Protein AF-A0A2X2YPE4-F1 (afdb_monomer_lite)

Radius of gyration: 28.58 Å; chains: 1; bounding box: 52×36×74 Å

pLDDT: mean 87.62, std 14.33, range [38.53, 98.44]

Foldseek 3Di:
DDWDKDKDKDWFAAPVRLVVVCVVCVVVVWDKDWDQDPVNGGIIIITIDTDDVDPDPQPPVRPDVPPDDPQPPLQVVLALDFFQLCDPPQAPRGRNQWGWAAQDDPPQDDDVGTHPSLRTFTHGPRLSCCQVVVDPPDDNVSSNVSGVSRSVVSVVVCPVVVSDDD

Structure (mmCIF, N/CA/C/O backbone):
data_AF-A0A2X2YPE4-F1
#
_entry.id   AF-A0A2X2YPE4-F1
#
loop_
_atom_site.group_PDB
_atom_site.id
_atom_site.type_symbol
_atom_site.label_atom_id
_atom_site.label_alt_id
_atom_site.label_comp_id
_atom_site.label_asym_id
_atom_site.label_entity_id
_atom_site.label_seq_id
_atom_site.pdbx_PDB_ins_code
_atom_site.Cartn_x
_atom_site.Cartn_y
_atom_site.Cartn_z
_atom_site.occupancy
_atom_site.B_iso_or_equiv
_atom_site.auth_seq_id
_atom_site.auth_comp_id
_atom_site.auth_asym_id
_atom_site.auth_atom_id
_atom_site.pdbx_PDB_model_num
ATOM 1 N N . MET A 1 1 ? 3.629 -23.103 39.143 1.00 58.59 1 MET A N 1
ATOM 2 C CA . MET A 1 1 ? 3.148 -21.797 39.654 1.00 58.59 1 MET A CA 1
ATOM 3 C C . MET A 1 1 ? 1.780 -22.004 40.277 1.00 58.59 1 MET A C 1
ATOM 5 O O . MET A 1 1 ? 0.960 -22.674 39.662 1.00 58.59 1 MET A O 1
ATOM 9 N N . ALA A 1 2 ? 1.553 -21.493 41.488 1.00 65.12 2 ALA A N 1
ATOM 10 C CA . ALA A 1 2 ? 0.242 -21.554 42.133 1.00 65.12 2 ALA A CA 1
ATOM 11 C C . ALA A 1 2 ? -0.773 -20.715 41.338 1.00 65.12 2 ALA A C 1
ATOM 13 O O . ALA A 1 2 ? -0.456 -19.599 40.924 1.00 65.12 2 ALA A O 1
ATOM 14 N N . MET A 1 3 ? -1.972 -21.250 41.101 1.00 72.06 3 MET A N 1
ATOM 15 C CA . MET A 1 3 ? -3.043 -20.503 40.438 1.00 72.06 3 MET A CA 1
ATOM 16 C C . MET A 1 3 ? -3.530 -19.379 41.361 1.00 72.06 3 MET A C 1
ATOM 18 O O . MET A 1 3 ? -4.064 -19.652 42.436 1.00 72.06 3 MET A O 1
ATOM 22 N N . LYS A 1 4 ? -3.330 -18.121 40.950 1.00 82.81 4 LYS A N 1
ATOM 23 C CA . LYS A 1 4 ? -3.876 -16.939 41.630 1.00 82.81 4 LYS A CA 1
ATOM 24 C C . LYS A 1 4 ? -5.324 -16.719 41.193 1.00 82.81 4 LYS A C 1
ATOM 26 O O . LYS A 1 4 ? -5.677 -16.997 40.049 1.00 82.81 4 LYS A O 1
ATOM 31 N N . TYR A 1 5 ? -6.156 -16.232 42.106 1.00 84.38 5 TYR A N 1
ATOM 32 C CA . TYR A 1 5 ? -7.554 -15.901 41.839 1.00 84.38 5 TYR A CA 1
ATOM 33 C C . TYR A 1 5 ? -7.848 -14.500 42.355 1.00 84.38 5 TYR A C 1
ATOM 35 O O . TYR A 1 5 ? -7.484 -14.187 43.489 1.00 84.38 5 TYR A O 1
ATOM 43 N N . SER A 1 6 ? -8.579 -13.711 41.575 1.00 89.06 6 SER A N 1
ATOM 44 C CA . SER A 1 6 ? -9.094 -12.409 41.994 1.00 89.06 6 SER A CA 1
ATOM 45 C C . SER A 1 6 ? -10.562 -12.244 41.632 1.00 89.06 6 SER A C 1
ATOM 47 O O . SER A 1 6 ? -11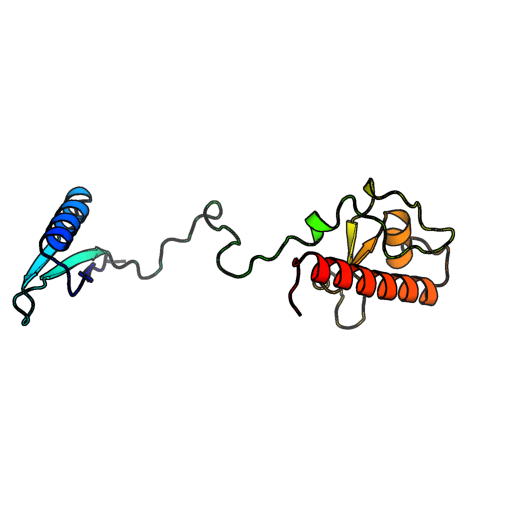.163 -13.079 40.950 1.00 89.06 6 SER A O 1
ATOM 49 N N . TYR A 1 7 ? -11.174 -11.202 42.185 1.00 90.94 7 TYR A N 1
ATOM 50 C CA . TYR A 1 7 ? -12.546 -10.845 41.871 1.00 90.94 7 TYR A CA 1
ATOM 51 C C . TYR A 1 7 ? -12.553 -9.804 40.755 1.00 90.94 7 TYR A C 1
ATOM 53 O O . TYR A 1 7 ? -11.937 -8.751 40.876 1.00 90.94 7 TYR A O 1
ATOM 61 N N . PHE A 1 8 ? -13.266 -10.108 39.675 1.00 92.69 8 PHE A N 1
ATOM 62 C CA . PHE A 1 8 ? -13.618 -9.138 38.649 1.00 92.69 8 PHE A CA 1
ATOM 63 C C . PHE A 1 8 ? -14.986 -8.544 38.975 1.00 92.69 8 PHE A C 1
ATOM 65 O O . PHE A 1 8 ? -15.924 -9.292 39.264 1.00 92.69 8 PHE A O 1
ATOM 72 N N . HIS A 1 9 ? -15.093 -7.218 38.935 1.00 94.19 9 HIS A N 1
ATOM 73 C CA . HIS A 1 9 ? -16.275 -6.484 39.372 1.00 94.19 9 HIS A CA 1
ATOM 74 C C . HIS A 1 9 ? -16.962 -5.807 38.184 1.00 94.19 9 HIS A C 1
ATOM 76 O O . HIS A 1 9 ? -16.350 -4.998 37.493 1.00 94.19 9 HIS A O 1
ATOM 82 N N . HIS A 1 10 ? -18.240 -6.117 37.980 1.00 91.94 10 HIS A N 1
ATOM 83 C CA . HIS A 1 10 ? -19.145 -5.338 37.134 1.00 91.94 10 HIS A CA 1
ATOM 84 C C . HIS A 1 10 ? -19.920 -4.394 38.044 1.00 91.94 10 HIS A C 1
ATOM 86 O O . HIS A 1 10 ? -20.692 -4.865 38.879 1.00 91.94 10 HIS A O 1
ATOM 92 N N . THR A 1 11 ? -19.669 -3.094 37.938 1.00 94.50 11 THR A N 1
ATOM 93 C CA . THR A 1 11 ? -20.331 -2.057 38.741 1.00 94.50 11 THR A CA 1
ATOM 94 C C . THR A 1 11 ? -21.619 -1.581 38.067 1.00 94.50 11 THR A C 1
ATOM 96 O O . THR A 1 11 ? -21.824 -1.828 36.881 1.00 94.50 11 THR A O 1
ATOM 99 N N . GLU A 1 12 ? -22.488 -0.914 38.833 1.00 93.50 12 GLU A N 1
ATOM 100 C CA . GLU A 1 12 ? -23.667 -0.187 38.321 1.00 93.50 12 GLU A CA 1
ATOM 101 C C . GLU A 1 12 ? -24.629 -1.019 37.442 1.00 93.50 12 GLU A C 1
ATOM 103 O O . GLU A 1 12 ? -25.265 -0.514 36.521 1.00 93.50 12 GLU A O 1
ATOM 108 N N . CYS A 1 13 ? -24.761 -2.320 37.716 1.00 92.06 13 CYS A N 1
ATOM 109 C CA . CYS A 1 13 ? -25.650 -3.199 36.960 1.00 92.06 13 CYS A CA 1
ATOM 110 C C . CYS A 1 13 ? -27.105 -3.048 37.419 1.00 92.06 13 CYS A C 1
ATOM 112 O O . CYS A 1 13 ? -27.391 -3.031 38.616 1.00 92.06 13 CYS A O 1
ATOM 114 N N . THR A 1 14 ? -28.048 -3.047 36.481 1.00 95.81 14 THR A N 1
ATOM 115 C CA . THR A 1 14 ? -29.477 -3.234 36.797 1.00 95.81 14 THR A CA 1
ATOM 116 C C . THR A 1 14 ? -29.740 -4.639 37.350 1.00 95.81 14 THR A C 1
ATOM 118 O O . THR A 1 14 ? -28.919 -5.546 37.187 1.00 95.81 14 THR A O 1
ATOM 121 N N . THR A 1 15 ? -30.898 -4.857 37.983 1.00 94.75 15 THR A N 1
ATOM 122 C CA . THR A 1 15 ? -31.285 -6.179 38.513 1.00 94.75 15 THR A CA 1
ATOM 123 C C . THR A 1 15 ? -31.239 -7.270 37.438 1.00 94.75 15 THR A C 1
ATOM 125 O O . THR A 1 15 ? -30.627 -8.314 37.662 1.00 94.75 15 THR A O 1
ATOM 128 N N . GLU A 1 16 ? -31.795 -7.006 36.251 1.00 95.62 16 GLU A N 1
ATOM 129 C CA . GLU A 1 16 ? -31.802 -7.958 35.130 1.00 95.62 16 GLU A CA 1
ATOM 130 C C . GLU A 1 16 ? -30.386 -8.263 34.623 1.00 95.62 16 GLU A C 1
ATOM 132 O O . GLU A 1 16 ? -30.020 -9.422 34.417 1.00 95.62 16 GLU A O 1
ATOM 137 N N . GLN A 1 17 ? -29.549 -7.230 34.470 1.00 94.50 17 GLN A N 1
ATOM 138 C CA . GLN A 1 17 ? -28.148 -7.404 34.079 1.00 94.50 17 GLN A CA 1
ATOM 139 C C . GLN A 1 17 ? -27.376 -8.210 35.124 1.00 94.50 17 GLN A C 1
ATOM 141 O O . GLN A 1 17 ? -26.600 -9.096 34.766 1.00 94.50 17 GLN A O 1
ATOM 146 N N . ALA A 1 18 ? -27.601 -7.937 36.410 1.00 94.56 18 ALA A N 1
ATOM 147 C CA . ALA A 1 18 ? -26.925 -8.630 37.494 1.00 94.56 18 ALA A CA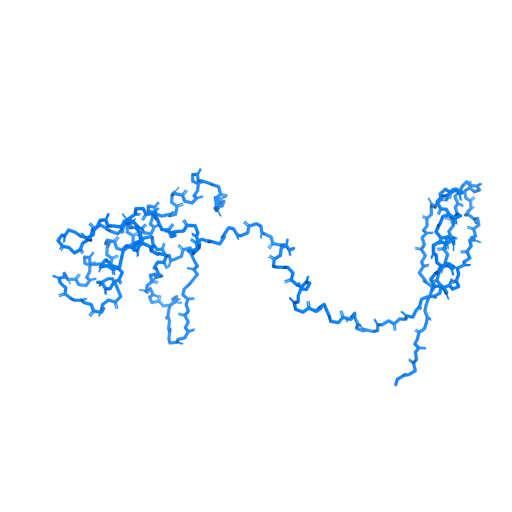 1
ATOM 148 C C . ALA A 1 18 ? -27.292 -10.121 37.537 1.00 94.56 18 ALA A C 1
ATOM 150 O O . ALA A 1 18 ? -26.419 -10.967 37.731 1.00 94.56 18 ALA A O 1
ATOM 151 N N . GLU A 1 19 ? -28.566 -10.455 37.327 1.00 95.69 19 GLU A N 1
ATOM 152 C CA . GLU A 1 19 ? -29.045 -11.840 37.273 1.00 95.69 19 GLU A CA 1
ATOM 153 C C . GLU A 1 19 ? -28.511 -12.584 36.055 1.00 95.69 19 GLU A C 1
ATOM 155 O O . GLU A 1 19 ? -27.994 -13.695 36.199 1.00 95.69 19 GLU A O 1
ATOM 160 N N . ARG A 1 20 ? -28.527 -11.942 34.883 1.00 96.69 20 ARG A N 1
ATOM 161 C CA . ARG A 1 20 ? -27.927 -12.498 33.668 1.00 96.69 20 ARG A CA 1
ATOM 162 C C . ARG A 1 20 ? -26.434 -12.768 33.844 1.00 96.69 20 ARG A C 1
ATOM 164 O O . ARG A 1 20 ? -25.969 -13.850 33.504 1.00 96.69 20 ARG A O 1
ATOM 171 N N . LEU A 1 21 ? -25.686 -11.817 34.406 1.00 96.25 21 LEU A N 1
ATOM 172 C CA . LEU A 1 21 ? -24.252 -11.981 34.658 1.00 96.25 21 LEU A CA 1
ATOM 173 C C . LEU A 1 21 ? -23.977 -13.135 35.625 1.00 96.25 21 LEU A C 1
ATOM 175 O O . LEU A 1 21 ? -23.068 -13.930 35.386 1.00 96.25 21 LEU A O 1
ATOM 179 N N . ILE A 1 22 ? -24.757 -13.253 36.703 1.00 96.06 22 ILE A N 1
ATOM 180 C CA . ILE A 1 22 ? -24.626 -14.371 37.643 1.00 96.06 22 ILE A CA 1
ATOM 181 C C . ILE A 1 22 ? -24.884 -15.703 36.937 1.00 96.06 22 ILE A C 1
ATOM 183 O O . ILE A 1 22 ? -24.062 -16.609 37.076 1.00 96.06 22 ILE A O 1
ATOM 187 N N . ALA A 1 23 ? -25.972 -15.813 36.171 1.00 95.12 23 ALA A N 1
ATOM 188 C CA . ALA A 1 23 ? -26.315 -17.029 35.439 1.00 95.12 23 ALA A CA 1
ATOM 189 C C . ALA A 1 23 ? -25.218 -17.413 34.431 1.00 95.12 23 ALA A C 1
ATOM 191 O O . ALA A 1 23 ? -24.773 -18.563 34.403 1.00 95.12 23 ALA A O 1
ATOM 192 N N . ASP A 1 24 ? -24.705 -16.443 33.671 1.00 96.19 24 ASP A N 1
ATOM 193 C CA . ASP A 1 24 ? -23.627 -16.654 32.703 1.00 96.19 24 ASP A CA 1
ATOM 194 C C . ASP A 1 24 ? -22.347 -17.155 33.383 1.00 96.19 24 ASP A C 1
ATOM 196 O O . ASP A 1 24 ? -21.743 -18.126 32.920 1.00 96.19 24 ASP A O 1
ATOM 200 N N . TYR A 1 25 ? -21.927 -16.549 34.497 1.00 95.38 25 TYR A N 1
ATOM 201 C CA . TYR A 1 25 ? -20.748 -17.015 35.233 1.00 95.38 25 TYR A CA 1
ATOM 202 C C . TYR A 1 25 ? -20.958 -18.403 35.843 1.00 95.38 25 TYR A C 1
ATOM 204 O O . TYR A 1 25 ? -20.077 -19.257 35.724 1.00 95.38 25 TYR A O 1
ATOM 212 N N . GLN A 1 26 ? -22.123 -18.657 36.440 1.00 93.06 26 GLN A N 1
ATOM 213 C CA . GLN A 1 26 ? -22.450 -19.955 37.031 1.00 93.06 26 GLN A CA 1
ATOM 214 C C . GLN A 1 26 ? -22.496 -21.069 35.979 1.00 93.06 26 GLN A C 1
ATOM 216 O O . GLN A 1 26 ? -21.955 -22.145 36.227 1.00 93.06 26 GLN A O 1
ATOM 221 N N . SER A 1 27 ? -23.030 -20.802 34.780 1.00 94.50 27 SER A N 1
ATOM 222 C CA . SER A 1 27 ? -23.035 -21.763 33.662 1.00 94.50 27 SER A CA 1
ATOM 223 C C . SER A 1 27 ? -21.625 -22.177 33.219 1.00 94.50 27 SER A C 1
ATOM 225 O O . SER A 1 27 ? -21.415 -23.288 32.739 1.00 94.50 27 SER A O 1
ATOM 227 N N . ARG A 1 28 ? -20.633 -21.302 33.435 1.00 93.19 28 ARG A N 1
ATOM 228 C CA . ARG A 1 28 ? -19.207 -21.536 33.154 1.00 93.19 28 ARG A CA 1
ATOM 229 C C . ARG A 1 28 ? -18.452 -22.120 34.356 1.00 93.19 28 ARG A C 1
ATOM 231 O O . ARG A 1 28 ? -17.227 -22.206 34.312 1.00 93.19 28 ARG A O 1
ATOM 238 N N . GLY A 1 29 ? -19.150 -22.469 35.441 1.00 91.94 29 GLY A N 1
ATOM 239 C CA . GLY A 1 29 ? -18.554 -22.976 36.681 1.00 91.94 29 GLY A CA 1
ATOM 240 C C . GLY A 1 29 ? -17.798 -21.918 37.497 1.00 91.94 29 GLY A C 1
ATOM 241 O O . GLY A 1 29 ? -17.010 -22.263 38.377 1.00 91.94 29 GLY A O 1
ATOM 242 N N . VAL A 1 30 ? -18.009 -20.628 37.219 1.00 92.88 30 VAL A N 1
ATOM 243 C CA . VAL A 1 30 ? -17.350 -19.518 37.917 1.00 92.88 30 VAL A CA 1
ATOM 244 C C . VAL A 1 30 ? -18.199 -19.069 39.103 1.00 92.88 30 VAL A C 1
ATOM 246 O O . VAL A 1 30 ? -19.390 -18.786 38.975 1.00 92.88 30 VAL A O 1
ATOM 249 N N . ARG A 1 31 ? -17.576 -18.934 40.279 1.00 92.62 31 ARG A N 1
ATOM 250 C CA . ARG A 1 31 ? -18.252 -18.416 41.475 1.00 92.62 31 ARG A CA 1
ATOM 251 C C . ARG A 1 31 ? -18.492 -16.911 41.335 1.00 92.62 31 ARG A C 1
ATOM 253 O O . ARG A 1 31 ? -17.541 -16.134 41.399 1.00 92.62 31 ARG A O 1
ATOM 260 N N . ALA A 1 32 ? -19.753 -16.509 41.215 1.00 95.06 32 ALA A N 1
ATOM 261 C CA . ALA A 1 32 ? -20.174 -15.111 41.164 1.00 95.06 32 ALA A CA 1
ATOM 262 C C . ALA A 1 32 ? -21.155 -14.767 42.296 1.00 95.06 32 ALA A C 1
ATOM 264 O O . ALA A 1 32 ? -21.905 -15.625 42.762 1.00 95.06 32 ALA A O 1
ATOM 265 N N . LYS A 1 33 ? -21.132 -13.511 42.749 1.00 95.12 33 LYS A N 1
ATOM 266 C CA . LYS A 1 33 ? -22.053 -12.946 43.750 1.00 95.12 33 LYS A CA 1
ATOM 267 C C . LYS A 1 33 ? -22.477 -11.535 43.340 1.00 95.12 33 LYS A C 1
ATOM 269 O O . LYS A 1 33 ? -21.668 -10.836 42.739 1.00 95.12 33 LYS A O 1
ATOM 274 N N . LYS A 1 34 ? -23.688 -11.102 43.705 1.00 94.31 34 LYS A N 1
ATOM 275 C CA . LYS A 1 34 ? -24.116 -9.694 43.611 1.00 94.31 34 LYS A CA 1
ATOM 276 C C . LYS A 1 34 ? -24.173 -9.043 44.991 1.00 94.31 34 LYS A C 1
ATOM 278 O O . LYS A 1 34 ? -24.480 -9.716 45.972 1.00 94.31 34 LYS A O 1
ATOM 283 N N . SER A 1 35 ? -23.892 -7.750 45.051 1.00 95.88 35 SER A N 1
ATOM 284 C CA . SER A 1 35 ? -24.092 -6.885 46.217 1.00 95.88 35 SER A CA 1
ATOM 285 C C . SER A 1 35 ? -24.816 -5.619 45.780 1.00 95.88 35 SER A C 1
ATOM 287 O O . SER A 1 35 ? -24.503 -5.091 44.716 1.00 95.88 35 SER A O 1
ATOM 289 N N . LEU A 1 36 ? -25.777 -5.152 46.572 1.00 95.88 36 LEU A N 1
ATOM 290 C CA . LEU A 1 36 ? -26.493 -3.910 46.291 1.00 95.88 36 LEU A CA 1
ATOM 291 C C . LEU A 1 36 ? -25.565 -2.715 46.546 1.00 95.88 36 LEU A C 1
ATOM 293 O O . LEU A 1 36 ? -24.821 -2.716 47.529 1.00 95.88 36 LEU A O 1
ATOM 297 N N . ASN A 1 37 ? -25.590 -1.729 45.655 1.00 92.56 37 ASN A N 1
ATOM 298 C CA . ASN A 1 37 ? -24.789 -0.519 45.778 1.00 92.56 37 ASN A CA 1
ATOM 299 C C . ASN A 1 37 ? -25.465 0.498 46.722 1.00 92.56 37 ASN A C 1
ATOM 301 O O . ASN A 1 37 ? -26.655 0.371 47.021 1.00 92.56 37 ASN A O 1
ATOM 305 N N . PRO A 1 38 ? -24.728 1.518 47.207 1.00 94.62 38 PRO A N 1
ATOM 306 C CA . PRO A 1 38 ? -25.276 2.535 48.113 1.00 94.62 38 PRO A CA 1
ATOM 307 C C . PRO A 1 38 ? -26.424 3.370 47.531 1.00 94.62 38 PRO A C 1
ATOM 309 O O . PRO A 1 38 ? -27.131 4.037 48.279 1.00 94.62 38 PRO A O 1
ATOM 312 N N . ASP A 1 39 ? -26.599 3.354 46.211 1.00 90.25 39 ASP A N 1
ATOM 313 C CA . ASP A 1 39 ? -27.704 4.014 45.514 1.00 90.25 39 ASP A CA 1
ATOM 314 C C . ASP A 1 39 ? -29.034 3.242 45.618 1.00 90.25 39 ASP A C 1
ATOM 316 O O . ASP A 1 39 ? -30.057 3.742 45.161 1.00 90.25 39 ASP A O 1
ATOM 320 N N . PHE A 1 40 ? -29.028 2.037 46.207 1.00 89.38 40 PHE A N 1
ATOM 321 C CA . PHE A 1 40 ? -30.168 1.121 46.357 1.00 89.38 40 PHE A CA 1
ATOM 322 C C . PHE A 1 40 ? -30.880 0.733 45.050 1.00 89.38 40 PHE A C 1
ATOM 324 O O . PHE A 1 40 ? -31.919 0.072 45.086 1.00 89.38 40 PHE A O 1
ATOM 331 N N . LEU A 1 41 ? -30.318 1.104 43.902 1.00 90.62 41 LEU A N 1
ATOM 332 C CA . LEU A 1 41 ? -30.890 0.875 42.578 1.00 90.62 41 LEU A CA 1
ATOM 333 C C . LEU A 1 41 ? -30.014 -0.057 41.751 1.00 90.62 41 LEU A C 1
ATOM 335 O O . LEU A 1 41 ? -30.532 -0.845 40.957 1.00 90.62 41 LEU A O 1
ATOM 339 N N . THR A 1 42 ? -28.696 0.012 41.937 1.00 94.12 42 THR A N 1
ATOM 340 C CA . THR A 1 42 ? -27.751 -0.757 41.137 1.00 94.12 42 THR A CA 1
ATOM 341 C C . THR A 1 42 ? -27.045 -1.832 41.952 1.00 94.12 42 THR A C 1
ATOM 343 O O . THR A 1 42 ? -26.979 -1.814 43.181 1.00 94.12 42 THR A O 1
ATOM 346 N N . TRP A 1 43 ? -26.515 -2.821 41.245 1.00 96.50 43 TRP A N 1
ATOM 347 C CA . TRP A 1 43 ? -25.820 -3.967 41.803 1.00 96.50 43 TRP A CA 1
ATOM 348 C C . TRP A 1 43 ? -24.376 -3.988 41.323 1.00 96.50 43 TRP A C 1
ATOM 350 O O . TRP A 1 43 ? -24.075 -3.664 40.176 1.00 96.50 43 TRP A O 1
ATOM 360 N N . THR A 1 44 ? -23.482 -4.461 42.182 1.00 96.44 44 THR A N 1
ATOM 361 C CA . THR A 1 44 ? -22.137 -4.875 41.791 1.00 96.44 44 THR A CA 1
ATOM 362 C C . THR A 1 44 ? -22.068 -6.395 41.734 1.00 96.44 44 THR A C 1
ATOM 364 O O . THR A 1 44 ? -22.280 -7.071 42.744 1.00 96.44 44 THR A O 1
ATOM 367 N N . VAL A 1 45 ? -21.741 -6.955 40.569 1.00 96.62 45 VAL A N 1
ATOM 368 C CA . VAL A 1 45 ? -21.513 -8.398 40.398 1.00 96.62 45 VAL A CA 1
ATOM 369 C C . VAL A 1 45 ? -20.019 -8.687 40.464 1.00 96.62 45 VAL A C 1
ATOM 371 O O . VAL A 1 45 ? -19.243 -8.183 39.662 1.00 96.62 45 VAL A O 1
ATOM 374 N N . SER A 1 46 ? -19.607 -9.522 41.416 1.00 96.00 46 SER A N 1
ATOM 375 C CA . SER A 1 46 ? -18.215 -9.935 41.614 1.00 96.00 46 SER A CA 1
ATOM 376 C C . SER A 1 46 ? -18.027 -11.399 41.220 1.00 96.00 46 SER A C 1
ATOM 378 O O . SER A 1 46 ? -18.600 -12.281 41.866 1.00 96.00 46 SER A O 1
ATOM 380 N N . ALA A 1 47 ? -17.201 -11.673 40.211 1.00 95.31 47 ALA A N 1
ATOM 381 C CA . ALA A 1 47 ? -16.881 -13.020 39.737 1.00 95.31 47 ALA A CA 1
ATOM 382 C C . ALA A 1 47 ? -15.446 -13.410 40.114 1.00 95.31 47 ALA A C 1
ATOM 384 O O . ALA A 1 47 ? -14.508 -12.671 39.829 1.00 95.31 47 ALA A O 1
ATOM 385 N N . LYS A 1 48 ? -15.263 -14.570 40.755 1.00 93.88 48 LYS A N 1
ATOM 386 C CA . LYS A 1 48 ? -13.945 -15.083 41.151 1.00 93.88 48 LYS A CA 1
ATOM 387 C C . LYS A 1 48 ? -13.282 -15.784 39.965 1.00 93.88 48 LYS A C 1
ATOM 389 O O . LYS A 1 48 ? -13.592 -16.940 39.685 1.00 93.88 48 LYS A O 1
ATOM 394 N N . LEU A 1 49 ? -12.373 -15.092 39.291 1.00 89.50 49 LEU A N 1
ATOM 395 C CA . LEU A 1 49 ? -11.678 -15.569 38.098 1.00 89.50 49 LEU A CA 1
ATOM 396 C C . LEU A 1 49 ? -10.226 -15.926 38.417 1.00 89.50 49 LEU A C 1
ATOM 398 O O . LEU A 1 49 ? -9.628 -15.407 39.358 1.00 89.50 49 LEU A O 1
ATOM 402 N N . GLN A 1 50 ? -9.666 -16.843 37.634 1.00 85.19 50 GLN A N 1
ATOM 403 C CA . GLN A 1 50 ? -8.243 -17.147 37.690 1.00 85.19 50 GLN A CA 1
ATOM 404 C C . GLN A 1 50 ? -7.457 -15.991 37.064 1.00 85.19 50 GLN A C 1
ATOM 406 O O . GLN A 1 50 ? -7.725 -15.596 35.929 1.00 85.19 50 GLN A O 1
ATOM 411 N N . GLU A 1 51 ? -6.460 -15.480 37.780 1.00 74.88 51 GLU A N 1
ATOM 412 C CA . GLU A 1 51 ? -5.524 -14.509 37.229 1.00 74.88 51 GLU A CA 1
ATOM 413 C C . GLU A 1 51 ? -4.525 -15.230 36.332 1.00 74.88 51 GLU A C 1
ATOM 415 O O . GLU A 1 51 ? -3.679 -16.007 36.786 1.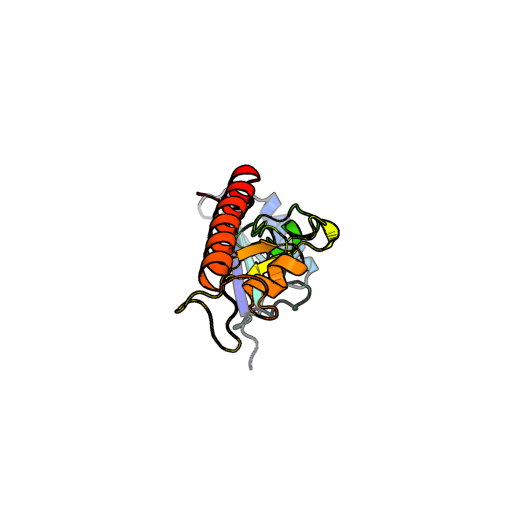00 74.88 51 GLU A O 1
ATOM 420 N N . CYS A 1 52 ? -4.611 -14.970 35.033 1.00 63.31 52 CYS A N 1
ATOM 421 C CA . CYS A 1 52 ? -3.536 -15.278 34.113 1.00 63.31 52 CYS A CA 1
ATOM 422 C C . CYS A 1 52 ? -2.575 -14.080 34.075 1.00 63.31 52 CYS A C 1
ATOM 424 O O . CYS A 1 52 ? -2.857 -13.057 33.463 1.00 63.31 52 CYS A O 1
ATOM 426 N N . GLU A 1 53 ? -1.418 -14.212 34.734 1.00 64.00 53 GLU A N 1
ATOM 427 C CA . GLU A 1 53 ? -0.353 -13.186 34.768 1.00 64.00 53 GLU A CA 1
ATOM 428 C C . GLU A 1 53 ? 0.089 -12.756 33.359 1.00 64.00 53 GLU A C 1
ATOM 430 O O . GLU A 1 53 ? 0.512 -11.625 33.128 1.00 64.00 53 GLU A O 1
ATOM 435 N N . ARG A 1 54 ? -0.052 -13.666 32.390 1.00 61.97 54 ARG A N 1
ATOM 436 C CA . ARG A 1 54 ? 0.052 -13.374 30.965 1.00 61.97 54 ARG A CA 1
ATOM 437 C C . ARG A 1 54 ? -1.233 -13.829 30.280 1.00 61.97 54 ARG A C 1
ATOM 439 O O . ARG A 1 54 ? -1.612 -14.989 30.466 1.00 61.97 54 ARG A O 1
ATOM 446 N N . PRO A 1 55 ? -1.880 -12.982 29.460 1.00 64.31 55 PRO A N 1
ATOM 447 C CA . PRO A 1 55 ? -3.009 -13.422 28.656 1.00 64.31 55 PRO A CA 1
ATOM 448 C C . PRO A 1 55 ? -2.581 -14.602 27.780 1.00 64.31 55 PRO A C 1
ATOM 450 O O . PRO A 1 55 ? -1.435 -14.667 27.318 1.00 64.31 55 PRO A O 1
ATOM 453 N N . ALA A 1 56 ? -3.497 -15.543 27.544 1.00 67.94 56 ALA A N 1
ATOM 454 C CA . ALA A 1 56 ? -3.240 -16.638 26.620 1.00 67.94 56 ALA A CA 1
ATOM 455 C C . ALA A 1 56 ? -2.789 -16.055 25.274 1.00 67.94 56 ALA A C 1
ATOM 457 O O . ALA A 1 56 ? -3.413 -15.137 24.735 1.00 67.94 56 ALA A O 1
ATOM 458 N N . ARG A 1 57 ? -1.675 -16.567 24.739 1.00 62.28 57 ARG A N 1
ATOM 459 C CA . ARG A 1 57 ? -1.157 -16.120 23.446 1.00 62.28 57 ARG A CA 1
ATOM 460 C C . ARG A 1 57 ? -2.265 -16.291 22.413 1.00 62.28 57 ARG A C 1
ATOM 462 O O . ARG A 1 57 ? -2.652 -17.422 22.133 1.00 62.28 57 ARG A O 1
ATOM 469 N N . THR A 1 58 ? -2.735 -15.190 21.824 1.00 69.44 58 THR A N 1
ATOM 470 C CA . THR A 1 58 ? -3.708 -15.247 20.730 1.00 69.44 58 THR A CA 1
ATOM 471 C C . THR A 1 58 ? -3.155 -16.181 19.650 1.00 69.44 58 THR A C 1
ATOM 473 O O . THR A 1 58 ? -2.064 -15.902 19.125 1.00 69.44 58 THR A O 1
ATOM 476 N N . PRO A 1 59 ? -3.839 -17.297 19.330 1.00 66.38 59 PRO A N 1
ATOM 477 C CA . PRO A 1 59 ? -3.372 -18.214 18.303 1.00 66.38 59 PRO A CA 1
ATOM 478 C C . PRO A 1 59 ? -3.165 -17.453 16.994 1.00 66.38 59 PRO A C 1
ATOM 480 O O . PRO A 1 59 ? -3.894 -16.506 16.693 1.00 66.38 59 PRO A O 1
ATOM 483 N N . ARG A 1 60 ? -2.163 -17.846 16.196 1.00 61.12 60 ARG A N 1
ATOM 484 C CA . ARG A 1 60 ? -1.838 -17.143 14.937 1.00 61.12 60 ARG A CA 1
ATOM 485 C C . ARG A 1 60 ? -3.034 -17.051 13.984 1.00 61.12 60 ARG A C 1
ATOM 487 O O . ARG A 1 60 ? -3.098 -16.101 13.216 1.00 61.12 60 ARG A O 1
ATOM 494 N N . THR A 1 61 ? -3.961 -18.000 14.070 1.00 62.09 61 THR A N 1
ATOM 495 C CA . THR A 1 61 ? -5.224 -18.049 13.322 1.00 62.09 61 THR A CA 1
ATOM 496 C C . THR A 1 61 ? -6.195 -16.930 13.702 1.00 62.09 61 THR A C 1
ATOM 498 O O . THR A 1 61 ? -6.886 -16.412 12.834 1.00 62.09 61 THR A O 1
ATOM 501 N N . PHE A 1 62 ? -6.206 -16.511 14.970 1.00 55.25 62 PHE A N 1
ATOM 502 C CA . PHE A 1 62 ? -7.070 -15.443 15.488 1.00 55.25 62 PHE A CA 1
ATOM 503 C C . PHE A 1 62 ? -6.384 -14.071 15.538 1.00 55.25 62 PHE A C 1
ATOM 505 O O . PHE A 1 62 ? -7.036 -13.060 15.789 1.00 55.25 62 PHE A O 1
ATOM 512 N N . ARG A 1 63 ? -5.078 -13.994 15.247 1.00 57.69 63 ARG A N 1
ATOM 513 C CA . ARG A 1 63 ? -4.395 -12.723 14.964 1.00 57.69 63 ARG A CA 1
ATOM 514 C C . ARG A 1 63 ? -4.791 -12.219 13.575 1.00 57.69 63 ARG A C 1
ATOM 516 O O . ARG A 1 63 ? -4.017 -12.305 12.622 1.00 57.69 63 ARG A O 1
ATOM 523 N N . GLN A 1 64 ? -5.987 -11.658 13.457 1.00 53.28 64 GLN A N 1
ATOM 524 C CA . GLN A 1 64 ? -6.288 -10.791 12.324 1.00 53.28 64 GLN A CA 1
ATOM 525 C C . GLN A 1 64 ? -5.391 -9.547 12.419 1.00 53.28 64 GLN A C 1
ATOM 527 O O . GLN A 1 64 ? -5.293 -8.928 13.477 1.00 53.28 64 GLN A O 1
ATOM 532 N N . LYS A 1 65 ? -4.744 -9.153 11.315 1.00 52.28 65 LYS A N 1
ATOM 533 C CA . LYS A 1 65 ? -3.970 -7.896 11.187 1.00 52.28 65 LYS A CA 1
ATOM 534 C C . LYS A 1 65 ? -4.868 -6.636 11.227 1.00 52.28 65 LYS A C 1
ATOM 536 O O . LYS A 1 65 ? -4.553 -5.649 10.579 1.00 52.28 65 LYS A O 1
ATOM 541 N N . GLY A 1 66 ? -6.026 -6.709 11.880 1.00 45.50 66 GLY A N 1
ATOM 542 C CA . GLY A 1 66 ? -7.163 -5.812 11.661 1.00 45.50 66 GLY A CA 1
ATOM 543 C C . GLY A 1 66 ? -7.532 -4.912 12.835 1.00 45.50 66 GLY A C 1
ATOM 544 O O . GLY A 1 66 ? -8.510 -4.187 12.729 1.00 45.50 66 GLY A O 1
ATOM 545 N N . TRP A 1 67 ? -6.777 -4.920 13.933 1.00 38.53 67 TRP A N 1
ATOM 546 C CA . TRP A 1 67 ? -6.984 -3.964 15.023 1.00 38.53 67 TRP A CA 1
ATOM 547 C C . TRP A 1 67 ? -5.867 -2.924 14.980 1.00 38.53 67 TRP A C 1
ATOM 549 O O . TRP A 1 67 ? -4.850 -3.054 15.655 1.00 38.53 67 TRP A O 1
ATOM 559 N N . GLY A 1 68 ? -6.047 -1.942 14.094 1.00 38.56 68 GLY A N 1
ATOM 560 C CA . GLY A 1 68 ? -5.136 -0.817 13.892 1.00 38.56 68 GLY A CA 1
ATOM 561 C C . GLY A 1 68 ? -4.812 -0.593 12.418 1.00 38.56 68 GLY A C 1
ATOM 562 O O . GLY A 1 68 ? -3.877 -1.186 11.893 1.00 38.56 68 GLY A O 1
ATOM 563 N N . VAL A 1 69 ? -5.563 0.321 11.797 1.00 38.75 69 VAL A N 1
ATOM 564 C CA . VAL A 1 69 ? -5.458 0.796 10.406 1.00 38.75 69 VAL A CA 1
ATOM 565 C C . VAL A 1 69 ? -6.020 -0.181 9.368 1.00 38.75 69 VAL A C 1
ATOM 567 O O . VAL A 1 69 ? -5.508 -1.277 9.148 1.00 38.75 69 VAL A O 1
ATOM 570 N N . SER A 1 70 ? -7.059 0.269 8.661 1.00 42.78 70 SER A N 1
ATOM 571 C CA . SER A 1 70 ? -7.454 -0.230 7.344 1.00 42.78 70 SER A CA 1
ATOM 572 C C . SER A 1 70 ? -6.310 0.013 6.352 1.00 42.78 70 SER A C 1
ATOM 574 O O . SER A 1 70 ? -6.362 0.916 5.523 1.00 42.78 70 SER A O 1
ATOM 576 N N . MET A 1 71 ? -5.221 -0.742 6.480 1.00 49.91 71 MET A N 1
ATOM 577 C CA . MET A 1 71 ? -4.105 -0.669 5.554 1.00 49.91 71 MET A CA 1
ATOM 578 C C . MET A 1 71 ? -4.514 -1.512 4.353 1.00 49.91 71 MET A C 1
ATOM 580 O O . MET A 1 71 ? -4.342 -2.737 4.353 1.00 49.91 71 MET A O 1
ATOM 584 N N . ALA A 1 72 ? -5.129 -0.873 3.356 1.00 60.62 72 ALA A N 1
ATOM 585 C CA . ALA A 1 72 ? -5.320 -1.507 2.065 1.00 60.62 72 ALA A CA 1
ATOM 586 C C . ALA A 1 72 ? -3.992 -2.154 1.667 1.00 60.62 72 ALA A C 1
ATOM 588 O O . ALA A 1 72 ? -2.930 -1.535 1.749 1.00 60.62 72 ALA A O 1
ATOM 589 N N . ASN A 1 73 ? -4.023 -3.438 1.318 1.00 83.56 73 ASN A N 1
ATOM 590 C CA . ASN A 1 73 ? -2.810 -4.124 0.912 1.00 83.56 73 ASN A CA 1
ATOM 591 C C . ASN A 1 73 ? -2.415 -3.567 -0.461 1.00 83.56 73 ASN A C 1
ATOM 593 O O . ASN A 1 73 ? -2.852 -4.100 -1.478 1.00 83.56 73 ASN A O 1
ATOM 597 N N . LEU A 1 74 ? -1.624 -2.487 -0.480 1.00 88.19 74 LEU A N 1
ATOM 598 C CA . LEU A 1 74 ? -1.250 -1.754 -1.695 1.00 88.19 74 LEU A CA 1
ATOM 599 C C . LEU A 1 74 ? -0.615 -2.686 -2.730 1.00 88.19 74 LEU A C 1
ATOM 601 O O . LEU A 1 74 ? -0.837 -2.543 -3.925 1.00 88.19 74 LEU A O 1
ATOM 605 N N . ARG A 1 75 ? 0.097 -3.726 -2.273 1.00 87.44 75 ARG A N 1
ATOM 606 C CA . ARG A 1 75 ? 0.665 -4.761 -3.151 1.00 87.44 75 ARG A CA 1
ATOM 607 C C . ARG A 1 75 ? -0.403 -5.570 -3.877 1.00 87.44 75 ARG A C 1
ATOM 609 O O . ARG A 1 75 ? -0.188 -5.942 -5.022 1.00 87.44 75 ARG A O 1
ATOM 616 N N . LYS A 1 76 ? -1.520 -5.885 -3.214 1.00 90.44 76 LYS A N 1
ATOM 617 C CA . LYS A 1 76 ? -2.673 -6.526 -3.863 1.00 90.44 76 LYS A CA 1
ATOM 618 C C . LYS A 1 76 ? -3.417 -5.532 -4.745 1.00 90.44 76 LYS A C 1
ATOM 620 O O . LYS A 1 76 ? -3.773 -5.898 -5.854 1.00 90.44 76 LYS A O 1
ATOM 625 N N . ALA A 1 77 ? -3.606 -4.302 -4.269 1.00 91.69 77 ALA A N 1
ATOM 626 C CA . ALA A 1 77 ? -4.304 -3.261 -5.014 1.00 91.69 77 ALA A CA 1
ATOM 627 C C . ALA A 1 77 ? -3.600 -2.927 -6.336 1.00 91.69 77 ALA A C 1
ATOM 629 O O . ALA A 1 77 ? -4.275 -2.695 -7.326 1.00 91.69 77 ALA A O 1
ATOM 630 N N . ALA A 1 78 ? -2.266 -2.955 -6.373 1.00 93.62 78 ALA A N 1
ATOM 631 C CA . ALA A 1 78 ? -1.463 -2.660 -7.559 1.00 93.62 78 ALA A CA 1
ATOM 632 C C . ALA A 1 78 ? -1.518 -3.726 -8.667 1.00 93.62 78 ALA A C 1
ATOM 634 O O . ALA A 1 78 ? -1.154 -3.427 -9.802 1.00 93.62 78 ALA A O 1
ATOM 635 N N . ARG A 1 79 ? -1.915 -4.969 -8.356 1.00 94.44 79 ARG A N 1
ATOM 636 C CA . ARG A 1 79 ? -1.932 -6.054 -9.349 1.00 94.44 79 ARG A CA 1
ATOM 637 C C . ARG A 1 79 ? -3.007 -5.808 -10.398 1.00 94.44 79 ARG A C 1
ATOM 639 O O . ARG A 1 79 ? -4.125 -5.449 -10.043 1.00 94.44 79 ARG A O 1
ATOM 646 N N . GLY A 1 80 ? -2.680 -6.049 -11.667 1.00 94.25 80 GLY A N 1
ATOM 647 C CA . GLY A 1 80 ? -3.642 -5.890 -12.761 1.00 94.25 80 GLY A CA 1
ATOM 648 C C . GLY A 1 80 ? -3.910 -4.434 -13.150 1.00 94.25 80 GLY A C 1
ATOM 649 O O . GLY A 1 80 ? -4.890 -4.163 -13.835 1.00 94.25 80 GLY A O 1
ATOM 650 N N . ARG A 1 81 ? -3.090 -3.481 -12.685 1.00 95.69 81 ARG A N 1
ATOM 651 C CA . ARG A 1 81 ? -3.253 -2.052 -12.986 1.00 95.69 81 ARG A CA 1
ATOM 652 C C . ARG A 1 81 ? -2.325 -1.583 -14.089 1.00 95.69 81 ARG A C 1
ATOM 654 O O . ARG A 1 81 ? -1.314 -2.203 -14.397 1.00 95.69 81 ARG A O 1
ATOM 661 N N . GLU A 1 82 ? -2.650 -0.441 -14.670 1.00 97.62 82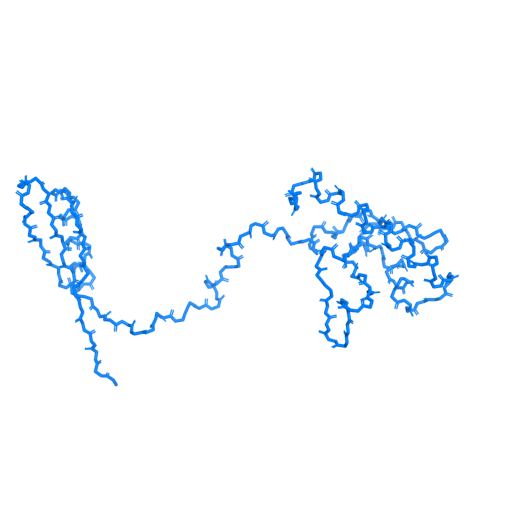 GLU A N 1
ATOM 662 C CA . GLU A 1 82 ? -1.808 0.187 -15.679 1.00 97.62 82 GLU A CA 1
ATOM 663 C C . GLU A 1 82 ? -0.442 0.596 -15.099 1.00 97.62 82 GLU A C 1
ATOM 665 O O . GLU A 1 82 ? -0.359 1.190 -14.018 1.00 97.62 82 GLU A O 1
ATOM 670 N N . CYS A 1 83 ? 0.630 0.309 -15.843 1.00 98.12 83 CYS A N 1
ATOM 671 C CA . CYS A 1 83 ? 1.986 0.733 -15.506 1.00 98.12 83 CYS A CA 1
ATOM 672 C C . CYS A 1 83 ? 2.068 2.265 -15.411 1.00 98.12 83 CYS A C 1
ATOM 674 O O . CYS A 1 83 ? 1.681 2.978 -16.339 1.00 98.12 83 CYS A O 1
ATOM 676 N N . GLN A 1 84 ? 2.609 2.770 -14.303 1.00 98.44 84 GLN A N 1
ATOM 677 C CA . GLN A 1 84 ? 2.814 4.202 -14.069 1.00 98.44 84 GLN A CA 1
ATOM 678 C C . GLN A 1 84 ? 4.247 4.659 -14.370 1.00 98.44 84 GLN A C 1
ATOM 680 O O . GLN A 1 84 ? 4.487 5.861 -14.462 1.00 98.44 84 GLN A O 1
ATOM 685 N N . VAL A 1 85 ? 5.179 3.720 -14.570 1.00 97.81 85 VAL A N 1
ATOM 686 C CA . VAL A 1 85 ? 6.582 3.994 -14.934 1.00 97.81 85 VAL A CA 1
ATOM 687 C C . VAL A 1 85 ? 6.727 4.371 -16.412 1.00 97.81 85 VAL A C 1
ATOM 689 O O . VAL A 1 85 ? 7.355 5.373 -16.720 1.00 97.81 85 VAL A O 1
ATOM 692 N N . ARG A 1 86 ? 6.107 3.605 -17.322 1.00 97.69 86 ARG A N 1
ATOM 693 C CA . ARG A 1 86 ? 5.932 3.949 -18.750 1.00 97.69 86 ARG A CA 1
ATOM 694 C C . ARG A 1 86 ? 7.210 4.365 -19.512 1.00 97.69 86 ARG A C 1
ATOM 696 O O . ARG A 1 86 ? 7.132 5.222 -20.385 1.00 97.69 86 ARG A O 1
ATOM 703 N N . ILE A 1 87 ? 8.356 3.730 -19.238 1.00 97.75 87 ILE A N 1
ATOM 704 C CA . ILE A 1 87 ? 9.607 3.977 -19.985 1.00 97.75 87 ILE A CA 1
ATOM 705 C C . ILE A 1 87 ? 9.381 3.671 -21.482 1.00 97.75 87 ILE A C 1
ATOM 707 O O . ILE A 1 87 ? 9.039 2.526 -21.809 1.00 97.75 87 ILE A O 1
ATOM 711 N N . PRO A 1 88 ? 9.563 4.641 -22.397 1.00 97.25 88 PRO A N 1
ATOM 712 C CA . PRO A 1 88 ? 9.404 4.429 -23.835 1.00 97.25 88 PRO A CA 1
ATOM 713 C C . PRO A 1 88 ? 10.330 3.328 -24.364 1.00 97.25 88 PRO A C 1
ATOM 715 O O . PRO A 1 88 ? 11.482 3.223 -23.955 1.00 97.25 88 PRO A O 1
ATOM 718 N N . GLY A 1 89 ? 9.817 2.472 -25.250 1.00 96.19 89 GLY A N 1
ATOM 719 C CA . GLY A 1 89 ? 10.564 1.339 -25.820 1.00 96.19 89 GLY A CA 1
ATOM 720 C C . GLY A 1 89 ? 10.751 0.134 -24.884 1.00 96.19 89 GLY A C 1
ATOM 721 O O . GLY A 1 89 ? 10.897 -0.980 -25.372 1.00 96.19 89 GLY A O 1
ATOM 722 N N . VAL A 1 90 ? 10.674 0.322 -23.562 1.00 97.56 90 VAL A N 1
ATOM 723 C CA . VAL A 1 90 ? 10.803 -0.756 -22.559 1.00 97.56 90 VAL A CA 1
ATOM 724 C C . VAL A 1 90 ? 9.443 -1.227 -22.042 1.00 97.56 90 VAL A C 1
ATOM 726 O O . VAL A 1 90 ? 9.245 -2.408 -21.756 1.00 97.56 90 VAL A O 1
ATOM 729 N N . CYS A 1 91 ? 8.493 -0.307 -21.873 1.00 97.88 91 CYS A N 1
ATOM 730 C CA . CYS A 1 91 ? 7.189 -0.612 -21.300 1.00 97.88 91 CYS A CA 1
ATOM 731 C C . CYS A 1 91 ? 6.389 -1.555 -22.207 1.00 97.88 91 CYS A C 1
ATOM 733 O O . CYS A 1 91 ? 6.055 -1.207 -23.335 1.00 97.88 91 CYS A O 1
ATOM 735 N N . ASN A 1 92 ? 6.003 -2.717 -21.679 1.00 97.06 92 ASN A N 1
ATOM 736 C CA . ASN A 1 92 ? 5.170 -3.678 -22.409 1.00 97.06 92 ASN A CA 1
ATOM 737 C C . ASN A 1 92 ? 3.668 -3.321 -22.437 1.00 97.06 92 ASN A C 1
ATOM 739 O O . ASN A 1 92 ? 2.900 -3.993 -23.115 1.00 97.06 92 ASN A O 1
ATOM 743 N N . GLY A 1 93 ? 3.233 -2.314 -21.668 1.00 96.25 93 GLY A N 1
ATOM 744 C CA . GLY A 1 93 ? 1.837 -1.868 -21.606 1.00 96.25 93 GLY A CA 1
ATOM 745 C C . GLY A 1 93 ? 0.824 -2.887 -21.063 1.00 96.25 93 GLY A C 1
ATOM 746 O O . GLY A 1 93 ? -0.363 -2.579 -21.041 1.00 96.25 93 GLY A O 1
ATOM 747 N N . ASN A 1 94 ? 1.250 -4.070 -20.606 1.00 96.94 94 ASN A N 1
ATOM 748 C CA . ASN A 1 94 ? 0.345 -5.128 -20.165 1.00 96.94 94 ASN A CA 1
ATOM 749 C C . ASN A 1 94 ? 0.050 -5.018 -18.652 1.00 96.94 94 ASN A C 1
ATOM 751 O O . ASN A 1 94 ? 0.923 -5.361 -17.839 1.00 96.94 94 ASN A O 1
ATOM 755 N N . PRO A 1 95 ? -1.171 -4.606 -18.249 1.00 96.62 95 PRO A N 1
ATOM 756 C CA . PRO A 1 95 ? -1.526 -4.416 -16.846 1.00 96.62 95 PRO A CA 1
ATOM 757 C C . PRO A 1 95 ? -1.538 -5.717 -16.034 1.00 96.62 95 PRO A C 1
ATOM 759 O O . PRO A 1 95 ? -1.322 -5.674 -14.823 1.00 96.62 95 PRO A O 1
ATOM 762 N N . GLU A 1 96 ? -1.725 -6.881 -16.663 1.00 96.75 96 GLU A N 1
ATOM 763 C CA . GLU A 1 96 ? -1.712 -8.180 -15.970 1.00 96.75 96 GLU A CA 1
ATOM 764 C C . GLU A 1 96 ? -0.347 -8.488 -15.344 1.00 96.75 96 GLU A C 1
ATOM 766 O O . GLU A 1 96 ? -0.256 -9.160 -14.316 1.00 96.75 96 GLU A O 1
ATOM 771 N N . THR A 1 97 ? 0.719 -7.946 -15.936 1.00 97.00 97 THR A N 1
ATOM 772 C CA . THR A 1 97 ? 2.091 -8.095 -15.436 1.00 97.00 97 THR A CA 1
ATOM 773 C C . THR A 1 97 ? 2.448 -7.073 -14.360 1.00 97.00 97 THR A C 1
ATOM 775 O O . THR A 1 97 ? 3.530 -7.148 -13.774 1.00 97.00 97 THR A O 1
ATOM 778 N N . SER A 1 98 ? 1.566 -6.105 -14.101 1.00 97.56 98 SER A N 1
ATOM 779 C CA . SER A 1 98 ? 1.857 -5.009 -13.192 1.00 97.56 98 SER A CA 1
ATOM 780 C C . SER A 1 98 ? 1.819 -5.433 -11.736 1.00 97.56 98 SER A C 1
ATOM 782 O O . SER A 1 98 ? 0.895 -6.102 -11.265 1.00 97.56 98 SER A O 1
ATOM 784 N N . VAL A 1 99 ? 2.825 -4.979 -10.999 1.00 96.81 99 VAL A N 1
ATOM 785 C CA . VAL A 1 99 ? 2.979 -5.194 -9.562 1.00 96.81 99 VAL A CA 1
ATOM 786 C C . VAL A 1 99 ? 3.441 -3.907 -8.883 1.00 96.81 99 VAL A C 1
ATOM 788 O O . VAL A 1 99 ? 3.876 -2.959 -9.533 1.00 96.81 99 VAL A O 1
ATOM 791 N N . LEU A 1 100 ? 3.355 -3.875 -7.552 1.00 96.56 100 LEU A N 1
ATOM 792 C CA . LEU A 1 100 ? 3.938 -2.794 -6.762 1.00 96.56 100 LEU A CA 1
ATOM 793 C C . LEU A 1 100 ? 5.460 -2.996 -6.663 1.00 96.56 100 LEU A C 1
ATOM 795 O O . LEU A 1 100 ? 5.914 -3.849 -5.893 1.00 96.56 100 LEU A O 1
ATOM 799 N N . ALA A 1 101 ? 6.216 -2.229 -7.446 1.00 95.56 101 ALA A N 1
ATOM 800 C CA . ALA A 1 101 ? 7.673 -2.244 -7.507 1.00 95.56 101 ALA A CA 1
ATOM 801 C C . ALA A 1 101 ? 8.268 -1.186 -6.568 1.00 95.56 101 ALA A C 1
ATOM 803 O O . ALA A 1 101 ? 7.971 0.002 -6.681 1.00 95.56 101 ALA A O 1
ATOM 804 N N . HIS A 1 102 ? 9.099 -1.616 -5.619 1.00 93.50 102 HIS A N 1
ATOM 805 C CA . HIS A 1 102 ? 9.690 -0.741 -4.602 1.00 93.50 102 HIS A CA 1
ATOM 806 C C . HIS A 1 102 ? 10.881 0.028 -5.161 1.00 93.50 102 HIS A C 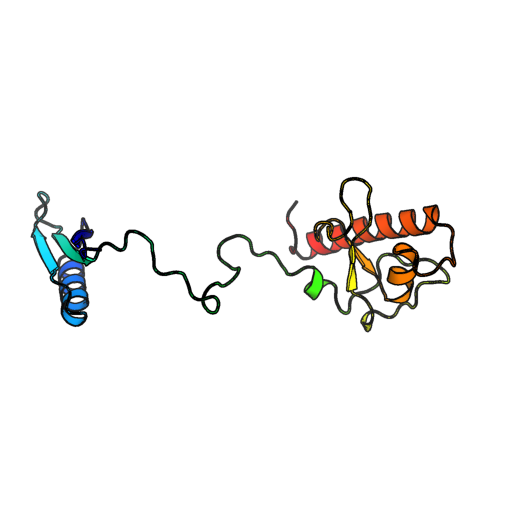1
ATOM 808 O O . HIS A 1 102 ? 11.786 -0.573 -5.734 1.00 93.50 102 HIS A O 1
ATOM 814 N N . ILE A 1 103 ? 10.912 1.344 -4.951 1.00 91.19 103 ILE A N 1
ATOM 815 C CA . ILE A 1 103 ? 12.001 2.183 -5.460 1.00 91.19 103 ILE A CA 1
ATOM 816 C C . ILE A 1 103 ? 13.202 2.088 -4.524 1.00 91.19 103 ILE A C 1
ATOM 818 O O . ILE A 1 103 ? 13.096 2.285 -3.311 1.00 91.19 103 ILE A O 1
ATOM 822 N N . ARG A 1 104 ? 14.370 1.807 -5.102 1.00 84.44 104 ARG A N 1
ATOM 823 C CA . ARG A 1 104 ? 15.645 1.752 -4.385 1.00 84.44 104 ARG A CA 1
ATOM 824 C C . ARG A 1 104 ? 16.216 3.160 -4.240 1.00 84.44 104 ARG A C 1
ATOM 826 O O . ARG A 1 104 ? 16.814 3.699 -5.166 1.00 84.44 104 ARG A O 1
ATOM 833 N N . ILE A 1 105 ? 16.015 3.756 -3.069 1.00 84.25 105 ILE A N 1
ATOM 834 C CA . ILE A 1 105 ? 16.560 5.067 -2.703 1.00 84.25 105 ILE A CA 1
ATOM 835 C C . ILE A 1 105 ? 17.578 4.870 -1.579 1.00 84.25 105 ILE A C 1
ATOM 837 O O . ILE A 1 105 ? 17.294 4.185 -0.592 1.00 84.25 105 ILE A O 1
ATOM 841 N N . ALA A 1 106 ? 18.758 5.480 -1.718 1.00 80.69 106 ALA A N 1
ATOM 842 C CA . ALA A 1 106 ? 19.792 5.453 -0.688 1.00 80.69 106 ALA A CA 1
ATOM 843 C C . ALA A 1 106 ? 19.220 5.899 0.671 1.00 80.69 106 ALA A C 1
ATOM 845 O O . ALA A 1 106 ? 18.492 6.886 0.753 1.00 80.69 106 ALA A O 1
ATOM 846 N N . GLY A 1 107 ? 19.508 5.137 1.728 1.00 81.25 107 GLY A N 1
ATOM 847 C CA . GLY A 1 107 ? 18.970 5.368 3.075 1.00 81.25 107 GLY A CA 1
ATOM 848 C C . GLY A 1 107 ? 17.605 4.725 3.356 1.00 81.25 107 GLY A C 1
ATOM 849 O O . GLY A 1 107 ? 17.253 4.563 4.520 1.00 81.25 107 GLY A O 1
ATOM 850 N N . LEU A 1 108 ? 16.863 4.290 2.329 1.00 76.56 108 LEU A N 1
ATOM 851 C CA . LEU A 1 108 ? 15.573 3.591 2.475 1.00 76.56 108 LEU A CA 1
ATOM 852 C C . LEU A 1 108 ? 15.614 2.128 2.001 1.00 76.56 108 LEU A C 1
ATOM 854 O O . LEU A 1 108 ? 14.672 1.373 2.248 1.00 76.56 108 LEU A O 1
ATOM 858 N N . CYS A 1 109 ? 16.691 1.717 1.326 1.00 73.44 109 CYS A N 1
ATOM 859 C CA . CYS A 1 109 ? 16.898 0.355 0.834 1.00 73.44 109 CYS A CA 1
ATOM 860 C C . CYS A 1 109 ? 18.278 -0.205 1.221 1.00 73.44 109 CYS A C 1
ATOM 862 O O . CYS A 1 109 ? 19.250 0.540 1.338 1.00 73.44 109 CYS A O 1
ATOM 864 N N . GLY A 1 110 ? 18.370 -1.531 1.367 1.00 71.62 110 GLY A N 1
ATOM 865 C CA . GLY A 1 110 ? 19.602 -2.264 1.679 1.00 71.62 110 GLY A CA 1
ATOM 866 C C . GLY A 1 110 ? 19.413 -3.778 1.537 1.00 71.62 110 GLY A C 1
ATOM 867 O O . GLY A 1 110 ? 18.316 -4.244 1.219 1.00 71.62 110 GLY A O 1
ATOM 868 N N . THR A 1 111 ? 20.462 -4.569 1.770 1.00 69.88 111 THR A N 1
ATOM 869 C CA . THR A 1 111 ? 20.375 -6.037 1.682 1.00 69.88 111 THR A CA 1
ATOM 870 C C . THR A 1 111 ? 19.362 -6.571 2.695 1.00 69.88 111 THR A C 1
ATOM 872 O O . THR A 1 111 ? 19.511 -6.379 3.897 1.00 69.88 111 THR A O 1
ATOM 875 N N . GLY A 1 112 ? 18.299 -7.214 2.206 1.00 71.88 112 GLY A N 1
ATOM 876 C CA . GLY A 1 112 ? 17.199 -7.707 3.042 1.00 71.88 112 GLY A CA 1
ATOM 877 C C . GLY A 1 112 ? 16.235 -6.626 3.556 1.00 71.88 112 GLY A C 1
ATOM 878 O O . GLY A 1 112 ? 15.267 -6.964 4.235 1.00 71.88 112 GLY A O 1
ATOM 879 N N . ILE A 1 113 ? 16.446 -5.350 3.211 1.00 78.50 113 ILE A N 1
ATOM 880 C CA . ILE A 1 113 ? 15.599 -4.230 3.635 1.00 78.50 113 ILE A CA 1
ATOM 881 C C . ILE A 1 113 ? 14.733 -3.787 2.462 1.00 78.50 113 ILE A C 1
ATOM 883 O O . ILE A 1 113 ? 15.202 -3.193 1.490 1.00 78.50 113 ILE A O 1
ATOM 887 N N . LYS A 1 114 ? 13.439 -4.082 2.581 1.00 75.38 114 LYS A N 1
ATOM 888 C CA . LYS A 1 114 ? 12.418 -3.657 1.631 1.00 75.38 114 LYS A CA 1
ATOM 889 C C . LYS A 1 114 ? 11.908 -2.258 2.012 1.00 75.38 114 LYS A C 1
ATOM 891 O O . LYS A 1 114 ? 11.450 -2.108 3.147 1.00 75.38 114 LYS A O 1
ATOM 896 N N . PRO A 1 115 ? 11.925 -1.276 1.090 1.00 83.62 115 PRO A N 1
ATOM 897 C CA . PRO A 1 115 ? 11.333 0.035 1.334 1.00 83.62 115 PRO A CA 1
ATOM 898 C C . PRO A 1 115 ? 9.847 -0.058 1.726 1.00 83.62 115 PRO A C 1
ATOM 900 O O . PRO A 1 115 ? 9.181 -1.049 1.395 1.00 83.62 115 PRO A O 1
ATOM 903 N N . PRO A 1 116 ? 9.291 0.960 2.404 1.00 87.88 116 PRO A N 1
ATOM 904 C CA . PRO A 1 116 ? 7.857 1.035 2.677 1.00 87.88 116 PRO A CA 1
ATOM 905 C C . PRO A 1 116 ? 7.022 0.955 1.390 1.00 87.88 116 PRO A C 1
ATOM 907 O O . PRO A 1 116 ? 7.454 1.412 0.337 1.00 87.88 116 PRO A O 1
ATOM 910 N N . ASP A 1 117 ? 5.791 0.439 1.473 1.00 90.25 117 ASP A N 1
ATOM 911 C CA . ASP A 1 117 ? 4.895 0.306 0.306 1.00 90.25 117 ASP A CA 1
ATOM 912 C C . ASP A 1 117 ? 4.470 1.660 -0.305 1.00 90.25 117 ASP A C 1
ATOM 914 O O . ASP A 1 117 ? 4.001 1.687 -1.438 1.00 90.25 117 ASP A O 1
ATOM 918 N N . LEU A 1 118 ? 4.669 2.772 0.413 1.00 90.56 118 LEU A N 1
ATOM 919 C CA . LEU A 1 118 ? 4.495 4.131 -0.112 1.00 90.56 118 LEU A CA 1
ATOM 920 C C . LEU A 1 118 ? 5.627 4.540 -1.071 1.00 90.56 118 LEU A C 1
ATOM 922 O O . LEU A 1 118 ? 5.411 5.337 -1.981 1.00 90.56 118 LEU A O 1
ATOM 926 N N . ILE A 1 119 ? 6.825 3.981 -0.876 1.00 93.62 119 ILE A N 1
ATOM 927 C CA . ILE A 1 119 ? 8.019 4.230 -1.694 1.00 93.62 119 ILE A CA 1
ATOM 928 C C . ILE A 1 119 ? 8.082 3.163 -2.789 1.00 93.62 119 ILE A C 1
ATOM 930 O O . ILE A 1 119 ? 8.983 2.322 -2.859 1.00 93.62 119 ILE A O 1
ATOM 934 N N . ALA A 1 120 ? 7.032 3.140 -3.602 1.00 95.00 120 ALA A N 1
ATOM 935 C CA . ALA A 1 120 ? 6.843 2.162 -4.654 1.00 95.00 120 ALA A CA 1
ATOM 936 C C . ALA A 1 120 ? 5.962 2.718 -5.777 1.00 95.00 120 ALA A C 1
ATOM 938 O O . ALA A 1 120 ? 5.181 3.649 -5.584 1.00 95.00 120 ALA A O 1
ATOM 939 N N . THR A 1 121 ? 6.078 2.110 -6.949 1.00 97.44 121 THR A N 1
ATOM 940 C CA . THR A 1 121 ? 5.343 2.463 -8.164 1.00 97.44 121 THR A CA 1
ATOM 941 C C . THR A 1 121 ? 4.653 1.230 -8.741 1.00 97.44 121 THR A C 1
ATOM 943 O O . THR A 1 121 ? 5.140 0.108 -8.585 1.00 97.44 121 THR A O 1
ATOM 946 N N . ILE A 1 122 ? 3.505 1.408 -9.394 1.00 98.25 122 ILE A N 1
ATOM 947 C CA . ILE A 1 122 ? 2.895 0.347 -10.201 1.00 98.25 122 ILE A CA 1
ATOM 948 C C . ILE A 1 122 ? 3.720 0.212 -11.483 1.00 98.25 122 ILE A C 1
ATOM 950 O O . ILE A 1 122 ? 3.749 1.126 -12.311 1.00 98.25 122 ILE A O 1
ATOM 954 N N . ALA A 1 123 ? 4.378 -0.929 -11.665 1.00 98.19 123 ALA A N 1
ATOM 955 C CA . ALA A 1 123 ? 5.224 -1.190 -12.824 1.00 98.19 123 ALA A CA 1
ATOM 956 C C . ALA A 1 123 ? 4.873 -2.536 -13.459 1.00 98.19 123 ALA A C 1
ATOM 958 O O . ALA A 1 123 ? 4.740 -3.532 -12.745 1.00 98.19 123 ALA A O 1
ATOM 959 N N . CYS A 1 124 ? 4.765 -2.563 -14.791 1.00 98.31 124 CYS A N 1
ATOM 960 C CA . CYS A 1 124 ? 4.736 -3.810 -15.554 1.00 98.31 124 CYS A CA 1
ATOM 961 C C . CYS A 1 124 ? 6.075 -4.549 -15.434 1.00 98.31 124 CYS A C 1
ATOM 963 O O . CYS A 1 124 ? 7.082 -3.943 -15.062 1.00 98.31 124 CYS A O 1
ATOM 965 N N . SER A 1 125 ? 6.104 -5.840 -15.770 1.00 97.69 125 SER A N 1
ATOM 966 C CA . SER A 1 125 ? 7.310 -6.670 -15.623 1.00 97.69 125 SER A CA 1
ATOM 967 C C . SER A 1 125 ? 8.545 -6.066 -16.303 1.00 97.69 125 SER A C 1
ATOM 969 O O . SER A 1 125 ? 9.587 -5.944 -15.667 1.00 97.69 125 SER A O 1
ATOM 971 N N . SER A 1 126 ? 8.411 -5.589 -17.544 1.00 97.94 126 SER A N 1
ATOM 972 C CA . SER A 1 126 ? 9.527 -5.018 -18.309 1.00 97.94 126 SER A CA 1
ATOM 973 C C . SER A 1 126 ? 10.067 -3.721 -17.696 1.00 97.94 126 SER A C 1
ATOM 975 O O . SER A 1 126 ? 11.274 -3.573 -17.525 1.00 97.94 126 SER A O 1
ATOM 977 N N . CYS A 1 127 ? 9.189 -2.791 -17.298 1.00 98.00 127 CYS A N 1
ATOM 978 C CA . CYS A 1 127 ? 9.627 -1.579 -16.599 1.00 98.00 127 CYS A CA 1
ATOM 979 C C . CYS A 1 127 ? 10.218 -1.901 -15.225 1.00 98.00 127 CYS A C 1
ATOM 981 O O . CYS A 1 127 ? 11.168 -1.249 -14.811 1.00 98.00 127 CYS A O 1
ATOM 983 N N . HIS A 1 128 ? 9.663 -2.885 -14.516 1.00 97.38 128 HIS A N 1
ATOM 984 C CA . HIS A 1 128 ? 10.153 -3.304 -13.209 1.00 97.38 128 HIS A CA 1
ATOM 985 C C . HIS A 1 128 ? 11.587 -3.842 -13.289 1.00 97.38 128 HIS A C 1
ATOM 987 O O . HIS A 1 128 ? 12.407 -3.495 -12.444 1.00 97.38 128 HIS A O 1
ATOM 993 N N . ASP A 1 129 ? 11.906 -4.642 -14.306 1.00 97.25 129 ASP A N 1
ATOM 994 C CA . ASP A 1 129 ? 13.262 -5.149 -14.527 1.00 97.25 129 ASP A CA 1
ATOM 995 C C . ASP A 1 129 ? 14.259 -4.029 -14.857 1.00 97.25 129 ASP A C 1
ATOM 997 O O . ASP A 1 129 ? 15.379 -4.030 -14.340 1.00 97.25 129 ASP A O 1
ATOM 1001 N N . GLU A 1 130 ? 13.836 -3.035 -15.639 1.00 97.38 130 GLU A N 1
ATOM 1002 C CA . GLU A 1 130 ? 14.686 -1.911 -16.038 1.00 97.38 130 GLU A CA 1
ATOM 1003 C C . GLU A 1 130 ? 14.989 -0.950 -14.880 1.00 97.38 130 GLU A C 1
ATOM 1005 O O . GLU A 1 130 ? 16.135 -0.525 -14.719 1.00 97.38 130 GLU A O 1
ATOM 1010 N N . ILE A 1 131 ? 14.001 -0.636 -14.031 1.00 95.75 131 ILE A N 1
ATOM 1011 C CA . ILE A 1 131 ? 14.212 0.241 -12.862 1.00 95.75 131 ILE A CA 1
ATOM 1012 C C . ILE A 1 131 ? 15.006 -0.452 -11.748 1.00 95.75 131 ILE A C 1
ATOM 1014 O O . ILE A 1 131 ? 15.727 0.212 -11.006 1.00 95.75 131 ILE A O 1
ATOM 1018 N N . ASP A 1 132 ? 14.917 -1.783 -11.641 1.00 94.00 132 ASP A N 1
ATOM 1019 C CA . ASP A 1 132 ? 15.748 -2.579 -10.726 1.00 94.00 132 ASP A CA 1
ATOM 1020 C C . ASP A 1 132 ? 17.162 -2.834 -11.274 1.00 94.00 132 ASP A C 1
ATOM 1022 O O . ASP A 1 132 ? 17.965 -3.485 -10.602 1.00 94.00 132 ASP A O 1
ATOM 1026 N N . ARG A 1 133 ? 17.469 -2.335 -12.480 1.00 94.00 133 ARG A N 1
ATOM 1027 C CA . ARG A 1 133 ? 18.737 -2.555 -13.193 1.00 94.00 133 ARG A CA 1
ATOM 1028 C C . ARG A 1 133 ? 19.049 -4.041 -13.425 1.00 94.00 133 ARG A C 1
ATOM 1030 O O . ARG A 1 133 ? 20.207 -4.449 -13.450 1.00 94.00 133 ARG A O 1
ATOM 1037 N N . ARG A 1 134 ? 18.013 -4.874 -13.602 1.00 94.56 134 ARG A N 1
ATOM 1038 C CA . ARG A 1 134 ? 18.165 -6.235 -14.155 1.00 94.56 134 ARG A CA 1
ATOM 1039 C C . ARG A 1 134 ? 18.409 -6.179 -15.662 1.00 94.56 134 ARG A C 1
ATOM 1041 O O . ARG A 1 134 ? 19.150 -7.001 -16.191 1.00 94.56 134 ARG A O 1
ATOM 1048 N N . THR A 1 135 ? 17.826 -5.182 -16.322 1.00 96.06 135 THR A N 1
ATOM 1049 C CA . THR A 1 135 ? 18.120 -4.787 -17.703 1.00 96.06 135 THR A CA 1
ATOM 1050 C C . THR A 1 135 ? 18.673 -3.360 -17.740 1.00 96.06 135 THR A C 1
ATOM 1052 O O . THR A 1 135 ? 18.544 -2.608 -16.772 1.00 96.06 135 THR A O 1
ATOM 1055 N N . HIS A 1 136 ? 19.350 -3.021 -18.839 1.00 96.62 136 HIS A N 1
ATOM 1056 C CA . HIS A 1 136 ? 20.044 -1.743 -19.032 1.00 96.62 136 HIS A CA 1
ATOM 1057 C C . HIS A 1 136 ? 19.768 -1.190 -20.441 1.00 96.62 136 HIS A C 1
ATOM 1059 O O . HIS A 1 136 ? 20.696 -0.904 -21.193 1.00 96.62 136 HIS A O 1
ATOM 1065 N N . GLN A 1 137 ? 18.494 -1.132 -20.835 1.00 96.25 137 GLN A N 1
ATOM 1066 C CA . GLN A 1 137 ? 18.075 -0.622 -22.148 1.00 96.25 137 GLN A CA 1
ATOM 1067 C C . GLN A 1 137 ? 18.112 0.906 -22.220 1.00 96.25 137 GLN A C 1
ATOM 1069 O O . GLN A 1 137 ? 18.335 1.462 -23.292 1.00 96.25 137 GLN A O 1
ATOM 1074 N N . VAL A 1 138 ? 17.901 1.574 -21.084 1.00 96.81 138 VAL A N 1
ATOM 1075 C CA . VAL A 1 138 ? 18.001 3.031 -20.959 1.00 96.81 138 VAL A CA 1
ATOM 1076 C C . VAL A 1 138 ? 19.041 3.407 -19.905 1.00 96.81 138 VAL A C 1
ATOM 1078 O O . VAL A 1 138 ? 19.491 2.572 -19.101 1.00 96.81 138 VAL A O 1
ATOM 1081 N N . ASP A 1 139 ? 19.445 4.674 -19.905 1.00 96.69 139 ASP A N 1
ATOM 1082 C CA . ASP A 1 139 ? 20.355 5.185 -18.893 1.00 96.69 139 ASP A CA 1
ATOM 1083 C C . ASP A 1 139 ? 19.722 5.099 -17.492 1.00 96.69 139 ASP A C 1
ATOM 1085 O O . ASP A 1 139 ? 18.502 5.119 -17.300 1.00 96.69 139 ASP A O 1
ATOM 1089 N N . ALA A 1 140 ? 20.577 4.914 -16.488 1.00 94.44 140 ALA A N 1
ATOM 1090 C CA . ALA A 1 140 ? 20.119 4.647 -15.129 1.00 94.44 140 ALA A CA 1
ATOM 1091 C C . ALA A 1 140 ? 19.406 5.854 -14.498 1.00 94.44 140 ALA A C 1
ATOM 1093 O O . ALA A 1 140 ? 18.567 5.671 -13.614 1.00 94.44 140 ALA A O 1
ATOM 1094 N N . GLU A 1 141 ? 19.746 7.068 -14.930 1.00 94.81 141 GLU A N 1
ATOM 1095 C CA . GLU A 1 141 ? 19.169 8.300 -14.405 1.00 94.81 141 GLU A CA 1
ATOM 1096 C C . GLU A 1 141 ? 17.745 8.491 -14.929 1.00 94.81 141 GLU A C 1
ATOM 1098 O O . GLU A 1 141 ? 16.827 8.652 -14.127 1.00 94.81 141 GLU A O 1
ATOM 1103 N N . TYR A 1 142 ? 17.531 8.296 -16.227 1.00 97.12 142 TYR A N 1
ATOM 1104 C CA . TYR A 1 142 ? 16.217 8.296 -16.859 1.00 97.12 142 TYR A CA 1
ATOM 1105 C C . TYR A 1 142 ? 15.311 7.178 -16.337 1.00 97.12 142 TYR A C 1
ATOM 1107 O O . TYR A 1 142 ? 14.136 7.409 -16.041 1.00 97.12 142 TYR A O 1
ATOM 1115 N N . ALA A 1 143 ? 15.843 5.963 -16.137 1.00 96.75 143 ALA A N 1
ATOM 1116 C CA . ALA A 1 143 ? 15.084 4.881 -15.503 1.00 96.75 143 ALA A CA 1
ATOM 1117 C C . ALA A 1 143 ? 14.606 5.277 -14.094 1.00 96.75 143 ALA A C 1
ATOM 1119 O O . ALA A 1 143 ? 13.462 5.005 -13.716 1.00 96.75 143 ALA A O 1
ATOM 1120 N N . LYS A 1 144 ? 15.473 5.936 -13.315 1.00 95.25 144 LYS A N 1
ATOM 1121 C CA . LYS A 1 144 ? 15.157 6.416 -11.966 1.00 95.25 144 LYS A CA 1
ATOM 1122 C C . LYS A 1 144 ? 14.150 7.567 -11.991 1.00 95.25 144 LYS A C 1
ATOM 1124 O O . LYS A 1 144 ? 13.243 7.571 -11.161 1.00 95.25 144 LYS A O 1
ATOM 1129 N N . GLU A 1 145 ? 14.275 8.498 -12.929 1.00 97.06 145 GLU A N 1
ATOM 1130 C CA . GLU A 1 145 ? 13.319 9.586 -13.149 1.00 97.06 145 GLU A CA 1
ATOM 1131 C C . GLU A 1 145 ? 11.920 9.024 -13.438 1.00 97.06 145 GLU A C 1
ATOM 1133 O O . GLU A 1 145 ? 10.983 9.281 -12.678 1.00 97.06 145 GLU A O 1
ATOM 1138 N N . CYS A 1 146 ? 11.801 8.133 -14.427 1.00 97.56 146 CYS A N 1
ATOM 1139 C CA . CYS A 1 146 ? 10.543 7.463 -14.766 1.00 97.56 146 CYS A CA 1
ATOM 1140 C C . CYS A 1 146 ? 9.954 6.683 -13.576 1.00 97.56 146 CYS A C 1
ATOM 1142 O O . CYS A 1 146 ? 8.735 6.650 -13.373 1.00 97.56 146 CYS A O 1
ATOM 1144 N N . ALA A 1 147 ? 10.804 6.047 -12.761 1.00 96.94 147 ALA A N 1
ATOM 1145 C CA . ALA A 1 147 ? 10.367 5.347 -11.556 1.00 96.94 147 ALA A CA 1
ATOM 1146 C C . ALA A 1 147 ? 9.752 6.309 -10.527 1.00 96.94 147 ALA A C 1
ATOM 1148 O O . ALA A 1 147 ? 8.673 6.029 -9.998 1.00 96.94 147 ALA A O 1
ATOM 1149 N N . LEU A 1 148 ? 10.417 7.437 -10.257 1.00 96.62 148 LEU A N 1
ATOM 1150 C CA . LEU A 1 148 ? 9.965 8.447 -9.296 1.00 96.62 148 LEU A CA 1
ATOM 1151 C C . LEU A 1 148 ? 8.684 9.146 -9.761 1.00 96.62 148 LEU A C 1
ATOM 1153 O O . LEU A 1 148 ? 7.757 9.302 -8.962 1.00 96.62 148 LEU A O 1
ATOM 1157 N N . GLU A 1 149 ? 8.576 9.477 -11.049 1.00 97.94 149 GLU A N 1
ATOM 1158 C CA . GLU A 1 149 ? 7.323 9.963 -11.630 1.00 97.94 149 GLU A CA 1
ATOM 1159 C C . GLU A 1 149 ? 6.193 8.939 -11.466 1.00 97.94 149 GLU A C 1
ATOM 1161 O O . GLU A 1 149 ? 5.078 9.278 -11.060 1.00 97.94 149 GLU A O 1
ATOM 1166 N N . GLY A 1 150 ? 6.482 7.662 -11.732 1.00 97.88 150 GLY A N 1
ATOM 1167 C CA . GLY A 1 150 ? 5.524 6.578 -11.549 1.00 97.88 150 GLY A CA 1
ATOM 1168 C C . GLY A 1 150 ? 5.072 6.416 -10.097 1.00 97.88 150 GLY A C 1
ATOM 1169 O O . GLY A 1 150 ? 3.892 6.151 -9.850 1.00 97.88 150 GLY A O 1
ATOM 1170 N N . MET A 1 151 ? 5.964 6.627 -9.125 1.00 97.25 151 MET A N 1
ATOM 1171 C CA . MET A 1 151 ? 5.612 6.634 -7.701 1.00 97.25 151 MET A CA 1
ATOM 1172 C C . MET A 1 151 ? 4.667 7.786 -7.373 1.00 97.25 151 MET A C 1
ATOM 1174 O O . MET A 1 151 ? 3.648 7.546 -6.730 1.00 97.25 151 MET A O 1
ATOM 1178 N N . ALA A 1 152 ? 4.942 9.001 -7.853 1.00 97.56 152 ALA A N 1
ATOM 1179 C CA . ALA A 1 152 ? 4.049 10.139 -7.644 1.00 97.56 152 ALA A CA 1
ATOM 1180 C C . ALA A 1 152 ? 2.647 9.867 -8.225 1.00 97.56 152 ALA A C 1
ATOM 1182 O O . ALA A 1 152 ? 1.642 10.017 -7.527 1.00 97.56 152 ALA A O 1
ATOM 1183 N N . ARG A 1 153 ? 2.566 9.359 -9.465 1.00 98.06 153 ARG A N 1
ATOM 1184 C CA . ARG A 1 153 ? 1.295 8.944 -10.097 1.00 98.06 153 ARG A CA 1
ATOM 1185 C C . ARG A 1 153 ? 0.572 7.873 -9.272 1.00 98.06 153 ARG A C 1
ATOM 1187 O O . ARG A 1 153 ? -0.626 7.982 -9.024 1.00 98.06 153 ARG A O 1
ATOM 1194 N N . THR A 1 154 ? 1.307 6.868 -8.800 1.00 97.44 154 THR A N 1
ATOM 1195 C CA . THR A 1 154 ? 0.785 5.770 -7.972 1.00 97.44 154 THR A CA 1
ATOM 1196 C C . THR A 1 154 ? 0.218 6.276 -6.641 1.00 97.44 154 THR A C 1
ATOM 1198 O O . THR A 1 154 ? -0.876 5.880 -6.246 1.00 97.44 154 THR A O 1
ATOM 1201 N N . GLN A 1 155 ? 0.911 7.193 -5.965 1.00 95.62 155 GLN A N 1
ATOM 1202 C CA . GLN A 1 155 ? 0.433 7.808 -4.723 1.00 95.62 155 GLN A CA 1
ATOM 1203 C C . GLN A 1 155 ? -0.838 8.635 -4.949 1.00 95.62 155 GLN A C 1
ATOM 1205 O O . GLN A 1 155 ? -1.770 8.553 -4.150 1.00 95.62 155 GLN A O 1
ATOM 1210 N N . VAL A 1 156 ? -0.928 9.367 -6.065 1.00 96.62 156 VAL A N 1
ATOM 1211 C CA . VAL A 1 156 ? -2.151 10.090 -6.450 1.00 96.62 156 VAL A CA 1
ATOM 1212 C C . VAL A 1 156 ? -3.321 9.130 -6.687 1.00 96.62 156 VAL A C 1
ATOM 1214 O O . VAL A 1 156 ? -4.435 9.424 -6.254 1.00 96.62 156 VAL A O 1
ATOM 1217 N N . ILE A 1 157 ? -3.092 7.975 -7.323 1.00 96.00 157 ILE A N 1
ATOM 1218 C CA . ILE A 1 157 ? -4.118 6.926 -7.477 1.00 96.00 157 ILE A CA 1
ATOM 1219 C C . ILE A 1 157 ? -4.607 6.462 -6.100 1.00 96.00 157 ILE A C 1
ATOM 1221 O O . ILE A 1 157 ? -5.811 6.408 -5.858 1.00 96.00 157 ILE A O 1
ATOM 1225 N N . TRP A 1 158 ? -3.689 6.201 -5.167 1.00 94.69 158 TRP A N 1
ATOM 1226 C CA . TRP A 1 158 ? -4.041 5.783 -3.810 1.00 94.69 158 TRP A CA 1
ATOM 1227 C C . TRP A 1 158 ? -4.822 6.830 -3.023 1.00 94.69 158 TRP A C 1
ATOM 1229 O O . TRP A 1 158 ? -5.742 6.454 -2.297 1.00 94.69 158 TRP A O 1
ATOM 1239 N N . LEU A 1 159 ? -4.500 8.116 -3.175 1.00 93.62 159 LEU A N 1
ATOM 1240 C CA . LEU A 1 159 ? -5.265 9.205 -2.563 1.00 93.62 159 LEU A CA 1
ATOM 1241 C C . LEU A 1 159 ? -6.682 9.280 -3.137 1.00 93.62 159 LEU A C 1
ATOM 1243 O O . LEU A 1 159 ? -7.648 9.350 -2.381 1.00 93.62 159 LEU A O 1
ATOM 1247 N N . LYS A 1 160 ? -6.820 9.213 -4.468 1.00 93.62 160 LYS A N 1
ATOM 1248 C CA . LYS A 1 160 ? -8.124 9.268 -5.151 1.00 93.62 160 LYS A CA 1
ATOM 1249 C C . LYS A 1 160 ? -9.036 8.102 -4.778 1.00 93.62 160 LYS A C 1
ATOM 1251 O O . LYS A 1 160 ? -10.244 8.279 -4.678 1.00 93.62 160 LYS A O 1
ATOM 1256 N N . GLU A 1 161 ? -8.464 6.925 -4.558 1.00 91.81 161 GLU A N 1
ATOM 1257 C CA . GLU A 1 161 ? -9.208 5.718 -4.185 1.00 91.81 161 GLU A CA 1
ATOM 1258 C C . GLU A 1 161 ? -9.371 5.536 -2.670 1.00 91.81 161 GLU A C 1
ATOM 1260 O O . GLU A 1 161 ? -9.938 4.539 -2.225 1.00 91.81 161 GLU A O 1
ATOM 1265 N N . GLY A 1 162 ? -8.861 6.471 -1.862 1.00 90.38 162 GLY A N 1
ATOM 1266 C CA . GLY A 1 162 ? -8.941 6.398 -0.403 1.00 90.38 162 GLY A CA 1
ATOM 1267 C C 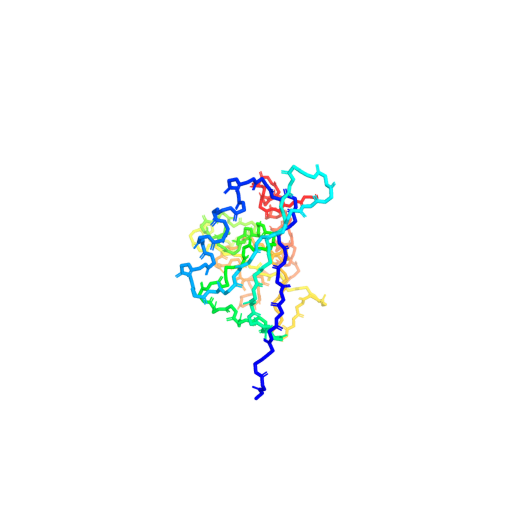. GLY A 1 162 ? -8.130 5.252 0.214 1.00 90.38 162 GLY A C 1
ATOM 1268 O O . GLY A 1 162 ? -8.397 4.851 1.347 1.00 90.38 162 GLY A O 1
ATOM 1269 N N . LEU A 1 163 ? -7.143 4.710 -0.511 1.00 87.88 163 LEU A N 1
ATOM 1270 C CA . LEU A 1 163 ? -6.251 3.653 -0.017 1.00 87.88 163 LEU A CA 1
ATOM 1271 C C . LEU A 1 163 ? -5.154 4.205 0.903 1.00 87.88 163 LEU A C 1
ATOM 1273 O O . LEU A 1 163 ? -4.635 3.467 1.743 1.00 87.88 163 LEU A O 1
ATOM 1277 N N . ILE A 1 164 ? -4.831 5.495 0.768 1.00 87.00 164 ILE A N 1
ATOM 1278 C CA . ILE A 1 164 ? -4.008 6.270 1.705 1.00 87.00 164 ILE A CA 1
ATOM 1279 C C . ILE A 1 164 ? -4.715 7.590 2.043 1.00 87.00 164 ILE A C 1
ATOM 1281 O O . ILE A 1 164 ? -5.569 8.050 1.287 1.00 87.00 164 ILE A O 1
ATOM 1285 N N . LYS A 1 165 ? -4.367 8.191 3.185 1.00 84.50 165 LYS A N 1
ATOM 1286 C CA . LYS A 1 165 ? -4.882 9.497 3.624 1.00 84.50 165 LYS A CA 1
ATOM 1287 C C . LYS A 1 165 ? -3.772 10.545 3.527 1.00 84.50 165 LYS A C 1
ATOM 1289 O O . LYS A 1 165 ? -2.621 10.208 3.806 1.00 84.50 165 LYS A O 1
ATOM 1294 N N . SER A 1 166 ? -4.136 11.760 3.117 1.00 71.56 166 SER A N 1
ATOM 1295 C CA . SER A 1 166 ? -3.286 12.959 3.160 1.00 71.56 166 SER A CA 1
ATOM 1296 C C . SER A 1 166 ? -3.128 13.484 4.577 1.00 71.56 166 SER A C 1
ATOM 1298 O O . SER A 1 166 ? -4.159 13.462 5.292 1.00 71.56 166 SER A O 1
#

Organism: Citrobacter koseri (NCBI:txid545)

Secondary structure (DSSP, 8-state):
---EEEEEEEEEE-HHHHHHHHHHHHHTT--EEEEE-TTSS-EEEEEEEEE-SSPPPPPTTT--TTSS-----HHHHTTTPPPSS--TTT----GGG-EEEEP--TTT-BTTBPPPTTSEEEE-HHHHHHHTTS--SS-HHHHHHHHHHHHHHHHHHHHHTTSS--

InterPro domains:
  IPR010774 Putative nuclease YbcO [PF07102] (73-162)

Sequence (166 aa):
MAMKYSYFHHTECTTEQAERLIADYQSRGVRAKKSLNPDFLTWTVSAKLQECERPARTPRTFRQKGWGVSMANLRKAARGRECQVRIPGVCNGNPETSVLAHIRIAGLCGTGIKPPDLIATIACSSCHDEIDRRTHQVDAEYAKECALEGMARTQVIWLKEGLIKS